Protein AF-A0A5C6DQD8-F1 (afdb_monomer_lite)

Radius of gyration: 20.0 Å; chains: 1; bounding box: 42×32×56 Å

Foldseek 3Di:
DCPPAFQLDDADCVLDPPLCPVCVVLLSRQLHPDPVVLLLVLLLCLQPPVVVLVVLLVVLVVLVVVLVVVVCVCQVNDVVCVVVVVVVPNHNSSSSVRSNVSNVSNVCSVVDDPVRSVVSNVVSLVVLCVVLVVVLVVCLVVLVLVVSLVSCVVNCVVDDPVVVVSVVVSVVSD

Structure (mmCIF, N/CA/C/O backbone):
data_AF-A0A5C6DQD8-F1
#
_entry.id   AF-A0A5C6DQD8-F1
#
loop_
_atom_site.group_PDB
_atom_site.id
_atom_site.type_symbol
_atom_site.label_atom_id
_atom_site.label_alt_id
_atom_site.label_comp_id
_atom_site.label_asym_id
_atom_site.label_entity_id
_atom_site.label_seq_id
_atom_site.pdbx_PDB_ins_code
_atom_site.Cartn_x
_atom_site.Cartn_y
_atom_site.Cartn_z
_atom_site.occupancy
_atom_site.B_iso_or_equiv
_atom_site.auth_seq_id
_atom_site.auth_comp_id
_atom_site.auth_asym_id
_atom_site.auth_atom_id
_atom_site.pdbx_PDB_model_num
ATOM 1 N N . MET A 1 1 ? 4.488 -12.865 9.550 1.00 32.72 1 MET A N 1
ATOM 2 C CA . MET A 1 1 ? 4.314 -11.400 9.481 1.00 32.72 1 MET A CA 1
ATOM 3 C C . MET A 1 1 ? 3.318 -11.116 8.371 1.00 32.72 1 MET A C 1
ATOM 5 O O . MET A 1 1 ? 3.643 -11.391 7.222 1.00 32.72 1 MET A O 1
ATOM 9 N N . SER A 1 2 ? 2.089 -10.697 8.694 1.00 34.47 2 SER A N 1
ATOM 10 C CA . SER A 1 2 ? 1.047 -10.484 7.673 1.00 34.47 2 SER A CA 1
ATOM 11 C C . SER A 1 2 ? 1.267 -9.162 6.951 1.00 34.47 2 SER A C 1
ATOM 13 O O . SER A 1 2 ? 0.799 -8.110 7.377 1.00 34.47 2 SER A O 1
ATOM 15 N N . LEU A 1 3 ? 1.964 -9.225 5.822 1.00 48.50 3 LEU A N 1
ATOM 16 C CA . LEU A 1 3 ? 2.028 -8.169 4.812 1.00 48.50 3 LEU A CA 1
ATOM 17 C C . LEU A 1 3 ? 0.775 -8.219 3.901 1.00 48.50 3 LEU A C 1
ATOM 19 O O . LEU A 1 3 ? 0.891 -8.165 2.681 1.00 48.50 3 LEU A O 1
ATOM 23 N N . GLU A 1 4 ? -0.415 -8.416 4.481 1.00 51.75 4 GLU A N 1
ATOM 24 C CA . GLU A 1 4 ? -1.650 -8.779 3.753 1.00 51.75 4 GLU A CA 1
ATOM 25 C C . GLU A 1 4 ? -2.431 -7.590 3.172 1.00 51.75 4 GLU A C 1
ATOM 27 O O . GLU A 1 4 ? -3.459 -7.787 2.534 1.00 51.75 4 GLU A O 1
ATOM 32 N N . ILE A 1 5 ? -1.958 -6.357 3.368 1.00 55.16 5 ILE A N 1
ATOM 33 C CA . ILE A 1 5 ? -2.586 -5.153 2.810 1.00 55.16 5 ILE A CA 1
ATOM 34 C C . ILE A 1 5 ? -1.686 -4.646 1.683 1.00 55.16 5 ILE A C 1
ATOM 36 O O . ILE A 1 5 ? -0.520 -4.326 1.915 1.00 55.16 5 ILE A O 1
ATOM 40 N N . GLY A 1 6 ? -2.211 -4.633 0.461 1.00 63.38 6 GLY A N 1
ATOM 41 C CA . GLY A 1 6 ? -1.495 -4.272 -0.758 1.00 63.38 6 GLY A CA 1
ATOM 42 C C . GLY A 1 6 ? -2.437 -4.168 -1.953 1.00 63.38 6 GLY A C 1
ATOM 43 O O . GLY A 1 6 ? -3.590 -4.580 -1.862 1.00 63.38 6 GLY A O 1
ATOM 44 N N . ALA A 1 7 ? -1.930 -3.673 -3.080 1.00 73.56 7 ALA A N 1
ATOM 45 C CA . ALA A 1 7 ? -2.681 -3.550 -4.331 1.00 73.56 7 ALA A CA 1
ATOM 46 C C . ALA A 1 7 ? -3.106 -4.906 -4.934 1.00 73.56 7 ALA A C 1
ATOM 48 O O . ALA A 1 7 ? -4.041 -4.957 -5.724 1.00 73.56 7 ALA A O 1
ATOM 49 N N . ASP A 1 8 ? -2.385 -5.985 -4.596 1.00 77.06 8 ASP A N 1
ATOM 50 C CA . ASP A 1 8 ? -2.451 -7.314 -5.233 1.00 77.06 8 ASP A CA 1
ATOM 51 C C . ASP A 1 8 ? -2.539 -7.253 -6.768 1.00 77.06 8 ASP A C 1
ATOM 53 O O . ASP A 1 8 ? -3.266 -8.006 -7.421 1.00 77.06 8 ASP A O 1
ATOM 57 N N . ARG A 1 9 ? -1.777 -6.329 -7.363 1.00 80.94 9 ARG A N 1
ATOM 58 C CA . ARG A 1 9 ? -1.790 -6.101 -8.805 1.00 80.94 9 ARG A CA 1
ATOM 59 C C . ARG A 1 9 ? -1.347 -7.361 -9.534 1.00 80.94 9 ARG A C 1
ATOM 61 O O . ARG A 1 9 ? -0.380 -8.022 -9.145 1.00 80.94 9 ARG A O 1
ATOM 68 N N . GLN A 1 10 ? -2.042 -7.689 -10.618 1.00 83.06 10 GLN A N 1
ATOM 69 C CA . GLN A 1 10 ? -1.621 -8.767 -11.502 1.00 83.06 10 GLN A CA 1
ATOM 70 C C . GLN A 1 10 ? -0.415 -8.323 -12.329 1.00 83.06 10 GLN A C 1
ATOM 72 O O . GLN A 1 10 ? -0.403 -7.240 -12.903 1.00 83.06 10 GLN A O 1
ATOM 77 N N . ILE A 1 11 ? 0.609 -9.174 -12.380 1.00 84.25 11 ILE A N 1
ATOM 78 C CA . ILE A 1 11 ? 1.846 -8.923 -13.120 1.00 84.25 11 ILE A CA 1
ATOM 79 C C . ILE A 1 11 ? 2.083 -10.112 -14.041 1.00 84.25 11 ILE A C 1
ATOM 81 O O . ILE A 1 11 ? 2.169 -11.252 -13.573 1.00 84.25 11 ILE A O 1
ATOM 85 N N . ASP A 1 12 ? 2.223 -9.848 -15.339 1.00 87.00 12 ASP A N 1
ATOM 86 C CA . ASP A 1 12 ? 2.656 -10.860 -16.299 1.00 87.00 12 ASP A CA 1
ATOM 87 C C . ASP A 1 12 ? 4.138 -11.191 -16.080 1.00 87.00 12 ASP A C 1
ATOM 89 O O . ASP A 1 12 ? 5.045 -10.500 -16.549 1.00 87.00 12 ASP A O 1
ATOM 93 N N . ARG A 1 13 ? 4.379 -12.282 -15.350 1.00 85.88 13 ARG A N 1
ATOM 94 C CA . ARG A 1 13 ? 5.722 -12.757 -14.995 1.00 85.88 13 ARG A CA 1
ATOM 95 C C . ARG A 1 13 ? 6.549 -13.176 -16.205 1.00 85.88 13 ARG A C 1
ATOM 97 O O . ARG A 1 13 ? 7.767 -13.112 -16.129 1.00 85.88 13 ARG A O 1
ATOM 104 N N . SER A 1 14 ? 5.920 -13.561 -17.319 1.00 87.81 14 SER A N 1
ATOM 105 C CA . SER A 1 14 ? 6.650 -14.009 -18.513 1.00 87.81 14 SER A CA 1
ATOM 106 C C . SER A 1 14 ? 7.483 -12.896 -19.158 1.00 87.81 14 SER A C 1
ATOM 108 O O . SER A 1 14 ? 8.435 -13.166 -19.888 1.00 87.81 14 SER A O 1
ATOM 110 N N . ARG A 1 15 ? 7.139 -11.640 -18.853 1.00 87.12 15 ARG A N 1
ATOM 111 C CA . ARG A 1 15 ? 7.794 -10.429 -19.352 1.00 87.12 15 ARG A CA 1
ATOM 112 C C . ARG A 1 15 ? 8.722 -9.786 -18.316 1.00 87.12 15 ARG A C 1
ATOM 114 O O . ARG A 1 15 ? 9.329 -8.758 -18.609 1.00 87.12 15 ARG A O 1
ATOM 121 N N . VAL A 1 16 ? 8.832 -10.361 -17.116 1.00 89.69 16 VAL A N 1
ATOM 122 C CA . VAL A 1 16 ? 9.709 -9.872 -16.045 1.00 89.69 16 VAL A CA 1
ATOM 123 C C . VAL A 1 16 ? 11.099 -10.504 -16.201 1.00 89.69 16 VAL A C 1
ATOM 125 O O . VAL A 1 16 ? 11.207 -11.725 -16.302 1.00 89.69 16 VAL A O 1
ATOM 128 N N . PRO A 1 17 ? 12.187 -9.713 -16.212 1.00 90.69 17 PRO A N 1
ATOM 129 C CA . PRO A 1 17 ? 13.542 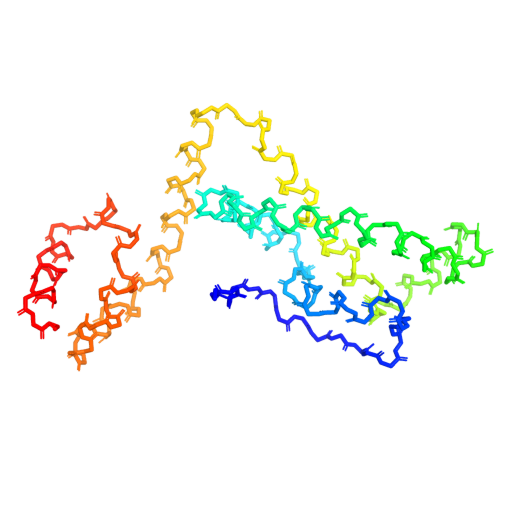-10.250 -16.207 1.00 90.69 17 PRO A CA 1
ATOM 130 C C . PRO A 1 17 ? 13.792 -11.148 -14.991 1.00 90.69 17 PRO A C 1
ATOM 132 O O . PRO A 1 17 ? 13.395 -10.808 -13.879 1.00 90.69 17 PRO A O 1
ATOM 135 N N . GLY A 1 18 ? 14.529 -12.249 -15.175 1.00 88.94 18 GLY A N 1
ATOM 136 C CA . GLY A 1 18 ? 14.806 -13.216 -14.100 1.00 88.94 18 GLY A CA 1
ATOM 137 C C . GLY A 1 18 ? 15.418 -12.592 -12.837 1.00 88.94 18 GLY A C 1
ATOM 138 O O . GLY A 1 18 ? 15.096 -12.980 -11.720 1.00 88.94 18 GLY A O 1
ATOM 139 N N . GLU A 1 19 ? 16.244 -11.557 -13.000 1.00 86.94 19 GLU A N 1
ATOM 140 C CA . GLU A 1 19 ? 16.860 -10.806 -11.898 1.00 86.94 19 GLU A CA 1
ATOM 141 C C . GLU A 1 19 ? 15.879 -9.965 -11.061 1.00 86.94 19 GLU A C 1
ATOM 143 O O . GLU A 1 19 ? 16.255 -9.492 -9.988 1.00 86.94 19 GLU A O 1
ATOM 148 N N . LEU A 1 20 ? 14.649 -9.772 -11.545 1.00 89.31 20 LEU A N 1
ATOM 149 C CA . LEU A 1 20 ? 13.565 -9.036 -10.894 1.00 89.31 20 LEU A CA 1
ATOM 150 C C . LEU A 1 20 ? 12.457 -9.956 -10.357 1.00 89.31 20 LEU A C 1
ATOM 152 O O . LEU A 1 20 ? 11.561 -9.485 -9.651 1.00 89.31 20 LEU A O 1
ATOM 156 N N . GLU A 1 21 ? 12.514 -11.265 -10.632 1.00 87.69 21 GLU A N 1
ATOM 157 C CA . GLU A 1 21 ? 11.489 -12.207 -10.169 1.00 87.69 21 GLU A CA 1
ATOM 158 C C . GLU A 1 21 ? 11.345 -12.217 -8.644 1.00 87.69 21 GLU A C 1
ATOM 160 O O . GLU A 1 21 ? 10.220 -12.245 -8.135 1.00 87.69 21 GLU A O 1
ATOM 165 N N . GLU A 1 22 ? 12.463 -12.107 -7.919 1.00 87.12 22 GLU A N 1
ATOM 166 C CA . GLU A 1 22 ? 12.490 -12.063 -6.451 1.00 87.12 22 GLU A CA 1
ATOM 167 C C . GLU A 1 22 ? 11.674 -10.888 -5.876 1.00 87.12 22 GLU A C 1
ATOM 169 O O . GLU A 1 22 ? 11.075 -11.006 -4.807 1.00 87.12 22 GLU A O 1
ATOM 174 N N . PHE A 1 23 ? 11.554 -9.788 -6.626 1.00 87.25 23 PHE A N 1
ATOM 175 C CA . PHE A 1 23 ? 10.800 -8.600 -6.226 1.00 87.25 23 PHE A CA 1
ATOM 176 C C . PHE A 1 23 ? 9.343 -8.626 -6.681 1.00 87.25 23 PHE A C 1
ATOM 178 O O . PHE A 1 23 ? 8.560 -7.782 -6.256 1.00 87.25 23 PHE A O 1
ATOM 185 N N . THR A 1 24 ? 8.932 -9.598 -7.499 1.00 87.06 24 THR A N 1
ATOM 186 C CA . THR A 1 24 ? 7.569 -9.622 -8.053 1.00 87.06 24 THR A CA 1
ATOM 187 C C . THR A 1 24 ? 6.513 -9.628 -6.949 1.00 87.06 24 THR A C 1
ATOM 189 O O . THR A 1 24 ? 5.515 -8.927 -7.052 1.00 87.06 24 THR A O 1
ATOM 192 N N . SER A 1 25 ? 6.732 -10.366 -5.857 1.00 85.50 25 SER A N 1
ATOM 193 C CA . SER A 1 25 ? 5.799 -10.384 -4.722 1.00 85.50 25 SER A CA 1
ATOM 194 C C . SER A 1 25 ? 5.682 -9.020 -4.031 1.00 85.50 25 SER A C 1
ATOM 196 O O . SER A 1 25 ? 4.589 -8.630 -3.630 1.00 85.50 25 SER A O 1
ATOM 198 N N . LEU A 1 26 ? 6.791 -8.280 -3.921 1.00 85.12 26 LEU A N 1
ATOM 199 C CA . LEU A 1 26 ? 6.806 -6.918 -3.384 1.00 85.12 26 LEU A CA 1
ATOM 200 C C . LEU A 1 26 ? 6.051 -5.964 -4.319 1.00 85.12 26 LEU A C 1
ATOM 202 O O . LEU A 1 26 ? 5.197 -5.207 -3.870 1.00 85.12 26 LEU A O 1
ATOM 206 N N . VAL A 1 27 ? 6.310 -6.052 -5.622 1.00 86.62 27 VAL A N 1
ATOM 207 C CA . VAL A 1 27 ? 5.695 -5.182 -6.631 1.00 86.62 27 VAL A CA 1
ATOM 208 C C . VAL A 1 27 ? 4.199 -5.437 -6.769 1.00 86.62 27 VAL A C 1
ATOM 210 O O . VAL A 1 27 ? 3.434 -4.484 -6.822 1.00 86.62 27 VAL A O 1
ATOM 213 N N . ARG A 1 28 ? 3.740 -6.695 -6.722 1.00 86.75 28 ARG A N 1
ATOM 214 C CA . ARG A 1 28 ? 2.298 -7.005 -6.673 1.00 86.75 28 ARG A CA 1
ATOM 215 C C . ARG A 1 28 ? 1.610 -6.303 -5.506 1.00 86.75 28 ARG A C 1
ATOM 217 O O . ARG A 1 28 ? 0.473 -5.861 -5.624 1.00 86.75 28 ARG A O 1
ATOM 224 N N . ARG A 1 29 ? 2.304 -6.189 -4.373 1.00 82.06 29 ARG A N 1
ATOM 225 C CA . ARG A 1 29 ? 1.772 -5.553 -3.168 1.00 82.06 29 ARG A CA 1
ATOM 226 C C . ARG A 1 29 ? 1.774 -4.024 -3.251 1.00 82.06 29 ARG A C 1
ATOM 228 O O . ARG A 1 29 ? 0.882 -3.408 -2.681 1.00 82.06 29 ARG A O 1
ATOM 235 N N . LEU A 1 30 ? 2.759 -3.425 -3.920 1.00 84.56 30 LEU A N 1
ATOM 236 C CA . LEU A 1 30 ? 2.995 -1.974 -3.909 1.00 84.56 30 LEU A CA 1
ATOM 237 C C . LEU A 1 30 ? 2.629 -1.253 -5.216 1.00 84.56 30 LEU A C 1
ATOM 239 O O . LEU A 1 30 ? 2.581 -0.030 -5.230 1.00 84.56 30 LEU A O 1
ATOM 243 N N . GLY A 1 31 ? 2.371 -1.973 -6.305 1.00 79.19 31 GLY A N 1
ATOM 244 C CA . GLY A 1 31 ? 2.103 -1.400 -7.624 1.00 79.19 31 GLY A CA 1
ATOM 245 C C . GLY A 1 31 ? 0.670 -0.895 -7.787 1.00 79.19 31 GLY A C 1
ATOM 246 O O . GLY A 1 31 ? -0.028 -1.369 -8.671 1.00 79.19 31 GLY A O 1
ATOM 247 N N . TYR A 1 32 ? 0.196 0.006 -6.927 1.00 78.94 32 TYR A N 1
ATOM 248 C CA . TYR A 1 32 ? -1.149 0.586 -7.051 1.00 78.94 32 TYR A CA 1
ATOM 249 C C . TYR A 1 32 ? -1.290 1.392 -8.348 1.00 78.94 32 TYR A C 1
ATOM 251 O O . TYR A 1 32 ? -0.415 2.195 -8.658 1.00 78.94 32 TYR A O 1
ATOM 259 N N . ASP A 1 33 ? -2.419 1.243 -9.046 1.00 70.19 33 ASP A N 1
ATOM 260 C CA . ASP A 1 33 ? -2.693 1.960 -10.303 1.00 70.19 33 ASP A CA 1
ATOM 261 C C . ASP A 1 33 ? -3.025 3.447 -10.086 1.00 70.19 33 ASP A C 1
ATOM 263 O O . ASP A 1 33 ? -2.811 4.283 -10.962 1.00 70.19 33 ASP A O 1
ATOM 267 N N . ALA A 1 34 ? -3.577 3.793 -8.918 1.00 73.19 34 ALA A N 1
ATOM 268 C CA . ALA A 1 34 ? -3.984 5.152 -8.591 1.00 73.19 34 ALA A CA 1
ATOM 269 C C . ALA A 1 34 ? -3.031 5.794 -7.579 1.00 73.19 34 ALA A C 1
ATOM 271 O O . ALA A 1 34 ? -2.831 5.287 -6.475 1.00 73.19 34 ALA A O 1
ATOM 272 N N . GLN A 1 35 ? -2.537 6.990 -7.908 1.00 69.12 35 GLN A N 1
ATOM 273 C CA . GLN A 1 35 ? -1.658 7.776 -7.034 1.00 69.12 35 GLN A CA 1
ATOM 274 C C . GLN A 1 35 ? -2.269 8.032 -5.644 1.00 69.12 35 GLN A C 1
ATOM 276 O O . GLN A 1 35 ? -1.578 7.984 -4.634 1.00 69.12 35 GLN A O 1
ATOM 281 N N . ARG A 1 36 ? -3.590 8.235 -5.562 1.00 68.81 36 ARG A N 1
ATOM 282 C CA . ARG A 1 36 ? -4.287 8.406 -4.277 1.00 68.81 36 ARG A CA 1
ATOM 283 C C . ARG A 1 36 ? -4.143 7.183 -3.363 1.00 68.81 36 ARG A C 1
ATOM 285 O O . ARG A 1 36 ? -4.059 7.346 -2.146 1.00 68.81 36 ARG A O 1
ATOM 292 N N . ASP A 1 37 ? -4.133 5.986 -3.937 1.00 70.38 37 ASP A N 1
ATOM 293 C CA . ASP A 1 37 ? -4.024 4.738 -3.182 1.00 70.38 37 ASP A CA 1
ATOM 294 C C . ASP A 1 37 ? -2.571 4.487 -2.759 1.00 70.38 37 ASP A C 1
ATOM 296 O O . ASP A 1 37 ? -2.335 4.042 -1.635 1.00 70.38 37 ASP A O 1
ATOM 300 N N . GLN A 1 38 ? -1.606 4.884 -3.601 1.00 71.56 38 GLN A N 1
ATOM 301 C CA . GLN A 1 38 ? -0.180 4.939 -3.256 1.00 71.56 38 GLN A CA 1
ATOM 302 C C . GLN A 1 38 ? 0.058 5.850 -2.039 1.00 71.56 38 GLN A C 1
ATOM 304 O O . GLN A 1 38 ? 0.630 5.408 -1.042 1.00 71.56 38 GLN A O 1
ATOM 309 N N . ASP A 1 39 ? -0.454 7.086 -2.077 1.00 68.00 39 ASP A N 1
ATOM 310 C CA . ASP A 1 39 ? -0.336 8.063 -0.986 1.00 68.00 39 ASP A CA 1
ATOM 311 C C . ASP A 1 39 ? -0.987 7.559 0.310 1.00 68.00 39 ASP A C 1
ATOM 313 O O . ASP A 1 39 ? -0.452 7.726 1.410 1.00 68.00 39 ASP A O 1
ATOM 317 N N . HIS A 1 40 ? -2.166 6.942 0.194 1.00 69.12 40 HIS A N 1
ATOM 318 C CA . HIS A 1 40 ? -2.886 6.392 1.336 1.00 69.12 40 HIS A CA 1
ATOM 319 C C . HIS A 1 40 ? -2.123 5.227 1.974 1.00 69.12 40 HIS A C 1
ATOM 321 O O . HIS A 1 40 ? -1.974 5.187 3.196 1.00 69.12 40 HIS A O 1
ATOM 327 N N . PHE A 1 41 ? -1.595 4.311 1.162 1.00 76.06 41 PHE A N 1
ATOM 328 C CA . PHE A 1 41 ? -0.797 3.189 1.642 1.00 76.06 41 PHE A CA 1
ATOM 329 C C . PHE A 1 41 ? 0.510 3.646 2.300 1.00 76.06 41 PHE A C 1
ATOM 331 O O . PHE A 1 41 ? 0.836 3.174 3.391 1.00 76.06 41 PHE A O 1
ATOM 338 N N . ALA A 1 42 ? 1.234 4.581 1.678 1.00 72.00 42 ALA A N 1
ATOM 339 C CA . ALA A 1 42 ? 2.489 5.094 2.218 1.00 72.00 42 ALA A CA 1
ATOM 340 C C . ALA A 1 42 ? 2.292 5.710 3.614 1.00 72.00 42 ALA A C 1
ATOM 342 O O . ALA A 1 42 ? 3.018 5.374 4.552 1.00 72.00 42 ALA A O 1
ATOM 343 N N . ARG A 1 43 ? 1.229 6.511 3.789 1.00 69.12 43 ARG A N 1
ATOM 344 C CA . ARG A 1 43 ? 0.839 7.059 5.100 1.00 69.12 43 ARG A CA 1
ATOM 345 C C . ARG A 1 43 ? 0.528 5.961 6.118 1.00 69.12 43 ARG A C 1
ATOM 347 O O . ARG A 1 43 ? 1.025 6.004 7.236 1.00 69.12 43 ARG A O 1
ATOM 354 N N . GLN A 1 44 ? -0.242 4.939 5.735 1.00 68.56 44 GLN A N 1
ATOM 355 C CA . GLN A 1 44 ? -0.565 3.833 6.646 1.00 68.56 44 GLN A CA 1
ATOM 356 C C . GLN A 1 44 ? 0.670 3.044 7.110 1.00 68.56 44 GLN A C 1
ATOM 358 O O . GLN A 1 44 ? 0.721 2.613 8.263 1.00 68.56 44 GLN A O 1
ATOM 363 N N . MET A 1 45 ? 1.643 2.825 6.226 1.00 71.62 45 MET A N 1
ATOM 364 C CA . MET A 1 45 ? 2.846 2.039 6.519 1.00 71.62 45 MET A CA 1
ATOM 365 C C . MET A 1 45 ? 3.850 2.795 7.388 1.00 71.62 45 MET A C 1
ATOM 367 O O . MET A 1 45 ? 4.329 2.228 8.372 1.00 71.62 45 MET A O 1
ATOM 371 N N . SER A 1 46 ? 4.119 4.063 7.064 1.00 65.62 46 SER A N 1
ATOM 372 C CA . SER A 1 46 ? 5.005 4.924 7.858 1.00 65.62 46 SER A CA 1
ATOM 373 C C . SER A 1 46 ? 4.524 5.049 9.309 1.00 65.62 46 SER A C 1
ATOM 375 O O . SER A 1 46 ? 5.315 4.977 10.248 1.00 65.62 46 SER A O 1
ATOM 377 N N . ASP A 1 47 ? 3.209 5.160 9.505 1.00 60.84 47 ASP A N 1
ATOM 378 C CA . ASP A 1 47 ? 2.644 5.515 10.806 1.00 60.84 47 ASP A CA 1
ATOM 379 C C . ASP A 1 47 ? 2.387 4.314 11.732 1.00 60.84 47 ASP A C 1
ATOM 381 O O . ASP A 1 47 ? 2.306 4.491 12.947 1.00 60.84 47 ASP A O 1
ATOM 385 N N . LEU A 1 48 ? 2.218 3.097 11.202 1.00 55.62 48 LEU A N 1
ATOM 386 C CA . LEU A 1 48 ? 1.806 1.921 11.992 1.00 55.62 48 LEU A CA 1
ATOM 387 C C . LEU A 1 48 ? 2.818 0.773 11.982 1.00 55.62 48 LEU A C 1
ATOM 389 O O . LEU A 1 48 ? 2.674 -0.166 12.767 1.00 55.62 48 LEU A O 1
ATOM 393 N N . ARG A 1 49 ? 3.797 0.798 11.069 1.00 62.56 49 ARG A N 1
ATOM 394 C CA . ARG A 1 49 ? 4.688 -0.340 10.796 1.00 62.56 49 ARG A CA 1
ATOM 395 C C . ARG A 1 49 ? 6.091 0.140 10.420 1.00 62.56 49 ARG A C 1
ATOM 397 O O . ARG A 1 49 ? 6.630 -0.284 9.407 1.00 62.56 49 ARG A O 1
ATOM 404 N N . ASN A 1 50 ? 6.674 1.016 11.236 1.00 66.12 50 ASN A N 1
ATOM 405 C CA . ASN A 1 50 ? 7.956 1.678 10.953 1.00 66.12 50 ASN A CA 1
ATOM 406 C C . ASN A 1 50 ? 9.105 0.680 10.650 1.00 66.12 50 ASN A C 1
ATOM 408 O O . ASN A 1 50 ? 9.840 0.857 9.680 1.00 66.12 50 ASN A O 1
ATOM 412 N N . GLU A 1 51 ? 9.186 -0.441 11.380 1.00 64.44 51 GLU A N 1
ATOM 413 C CA . GLU A 1 51 ? 10.158 -1.513 11.087 1.00 64.44 51 GLU A CA 1
ATOM 414 C C . GLU A 1 51 ? 9.933 -2.145 9.700 1.00 64.44 51 GLU A C 1
ATOM 416 O O . GLU A 1 51 ? 10.871 -2.352 8.938 1.00 64.44 51 GLU A O 1
ATOM 421 N N . GLU A 1 52 ? 8.680 -2.382 9.320 1.00 69.19 52 GLU A N 1
ATOM 422 C CA . GLU A 1 52 ? 8.329 -2.976 8.027 1.00 69.19 52 GLU A CA 1
ATOM 423 C C . GLU A 1 52 ? 8.462 -1.986 6.865 1.00 69.19 52 GLU A C 1
ATOM 425 O O . GLU A 1 52 ? 8.826 -2.370 5.755 1.00 69.19 52 GLU A O 1
ATOM 430 N N . ALA A 1 53 ? 8.192 -0.704 7.114 1.00 73.25 53 ALA A N 1
ATOM 431 C CA . ALA A 1 53 ? 8.475 0.374 6.178 1.00 73.25 53 ALA A CA 1
ATOM 432 C C . ALA A 1 53 ? 9.987 0.458 5.913 1.00 73.25 53 ALA A C 1
ATOM 434 O O . ALA A 1 53 ? 10.391 0.504 4.754 1.00 73.25 53 ALA A O 1
ATOM 435 N N . SER A 1 54 ? 10.816 0.349 6.956 1.00 69.12 54 SER A N 1
ATOM 436 C CA . SER A 1 54 ? 12.281 0.316 6.836 1.00 69.12 54 SER A CA 1
ATOM 437 C C . SER A 1 54 ? 12.780 -0.888 6.027 1.00 69.12 54 SER A C 1
ATOM 439 O O . SER A 1 54 ? 13.649 -0.742 5.167 1.00 69.12 54 SER A O 1
ATOM 441 N N . GLU A 1 55 ? 12.207 -2.078 6.237 1.00 73.38 55 GLU A N 1
ATOM 442 C CA . GLU A 1 55 ? 12.519 -3.272 5.434 1.00 73.38 55 GLU A CA 1
ATOM 443 C C . GLU A 1 55 ? 12.131 -3.101 3.954 1.00 73.38 55 GLU A C 1
ATOM 445 O O . GLU A 1 55 ? 12.880 -3.504 3.059 1.00 73.38 55 GLU A O 1
ATOM 450 N N . ILE A 1 56 ? 10.981 -2.475 3.678 1.00 81.19 56 ILE A N 1
ATOM 451 C CA . ILE A 1 56 ? 10.526 -2.170 2.314 1.00 81.19 56 ILE A CA 1
ATOM 452 C C . ILE A 1 56 ? 11.448 -1.150 1.641 1.00 81.19 56 ILE A C 1
ATOM 454 O O . ILE A 1 56 ? 11.831 -1.354 0.488 1.00 81.19 56 ILE A O 1
ATOM 458 N N . VAL A 1 57 ? 11.840 -0.090 2.351 1.00 79.06 57 VAL A N 1
ATOM 459 C CA . VAL A 1 57 ? 12.783 0.919 1.849 1.00 79.06 57 VAL A CA 1
ATOM 460 C C . VAL A 1 57 ? 14.136 0.276 1.531 1.00 79.06 57 VAL A C 1
ATOM 462 O O . VAL A 1 57 ? 14.665 0.462 0.433 1.00 79.06 57 VAL A O 1
ATOM 465 N N . ALA A 1 58 ? 14.650 -0.585 2.416 1.00 73.44 58 ALA A N 1
ATOM 466 C CA . ALA A 1 58 ? 15.893 -1.321 2.186 1.00 73.44 58 ALA A CA 1
ATOM 467 C C . ALA A 1 58 ? 15.818 -2.241 0.951 1.00 73.44 58 ALA A C 1
ATOM 469 O O . ALA A 1 58 ? 16.740 -2.258 0.129 1.00 73.44 58 ALA A O 1
ATOM 470 N N . ALA A 1 59 ? 14.708 -2.967 0.770 1.00 75.12 59 ALA A N 1
ATOM 471 C CA . ALA A 1 59 ? 14.470 -3.774 -0.430 1.00 75.12 59 ALA A CA 1
ATOM 472 C C . ALA A 1 59 ? 14.365 -2.909 -1.703 1.00 75.12 59 ALA A C 1
ATOM 474 O O . ALA A 1 59 ? 14.814 -3.311 -2.782 1.00 75.12 59 ALA A O 1
ATOM 475 N N . GLY A 1 60 ? 13.824 -1.699 -1.569 1.00 77.75 60 GLY A N 1
ATOM 476 C CA . GLY A 1 60 ? 13.687 -0.716 -2.635 1.00 77.75 60 GLY A CA 1
ATOM 477 C C . GLY A 1 60 ? 15.004 -0.221 -3.224 1.00 77.75 60 GLY A C 1
ATOM 478 O O . GLY A 1 60 ? 15.082 0.008 -4.431 1.00 77.75 60 GLY A O 1
ATOM 479 N N . IL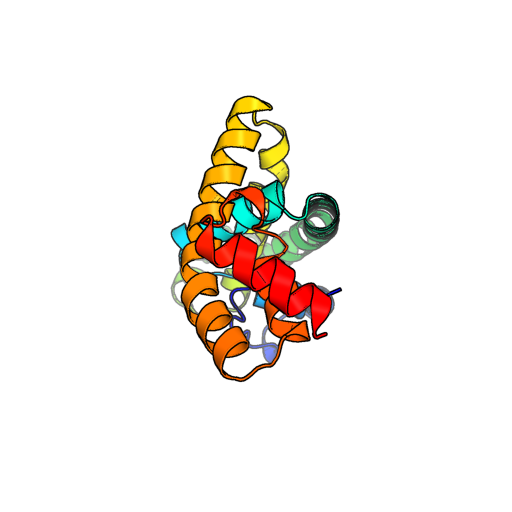E A 1 61 ? 16.069 -0.143 -2.423 1.00 73.25 61 ILE A N 1
ATOM 480 C CA . ILE A 1 61 ? 17.410 0.232 -2.901 1.00 73.25 61 ILE A CA 1
ATOM 481 C C . ILE A 1 61 ? 17.910 -0.773 -3.951 1.00 73.25 61 ILE A C 1
ATOM 483 O O . ILE A 1 61 ? 18.359 -0.383 -5.033 1.00 73.25 61 ILE A O 1
ATOM 487 N N . ALA A 1 62 ? 17.794 -2.072 -3.659 1.00 75.25 62 ALA A N 1
ATOM 488 C CA . ALA A 1 62 ? 18.202 -3.134 -4.577 1.00 75.25 62 ALA A CA 1
ATOM 489 C C . ALA A 1 62 ? 17.296 -3.198 -5.819 1.00 75.25 62 ALA A C 1
ATOM 491 O O . ALA A 1 62 ? 17.782 -3.385 -6.938 1.00 75.25 62 ALA A O 1
ATOM 492 N N . LEU A 1 63 ? 15.990 -2.981 -5.632 1.00 84.12 63 LEU A N 1
ATOM 493 C CA . LEU A 1 63 ? 15.013 -2.927 -6.716 1.00 84.12 63 LEU A CA 1
ATOM 494 C C . LEU A 1 63 ? 15.304 -1.782 -7.698 1.00 84.12 63 LEU A C 1
ATOM 496 O O . LEU A 1 63 ? 15.297 -1.998 -8.910 1.00 84.12 63 LEU A O 1
ATOM 500 N N . ARG A 1 64 ? 15.616 -0.578 -7.196 1.00 81.81 64 ARG A N 1
ATOM 501 C CA . ARG A 1 64 ? 15.805 0.629 -8.020 1.00 81.81 64 ARG A CA 1
ATOM 502 C C . ARG A 1 64 ? 16.933 0.464 -9.036 1.00 81.81 64 ARG A C 1
ATOM 504 O O . ARG A 1 64 ? 16.775 0.828 -10.202 1.00 81.81 64 ARG A O 1
ATOM 511 N N . ALA A 1 65 ? 18.058 -0.118 -8.617 1.00 80.19 65 ALA A N 1
ATOM 512 C CA . ALA A 1 65 ? 19.191 -0.364 -9.506 1.00 80.19 65 ALA A CA 1
ATOM 513 C C . ALA A 1 65 ? 18.807 -1.300 -10.665 1.00 80.19 65 ALA A C 1
ATOM 515 O O . ALA A 1 65 ? 19.096 -1.004 -11.826 1.00 80.19 65 ALA A O 1
ATOM 516 N N . LYS A 1 66 ? 18.095 -2.391 -10.362 1.00 86.50 66 LYS A N 1
ATOM 517 C CA . LYS A 1 66 ? 17.675 -3.396 -11.347 1.00 86.50 66 LYS A CA 1
ATOM 518 C C . LYS A 1 66 ? 16.594 -2.871 -12.297 1.00 86.50 66 LYS A C 1
ATOM 520 O O . LYS A 1 66 ? 16.702 -3.048 -13.506 1.00 86.50 66 LYS A O 1
ATOM 525 N N . VAL A 1 67 ? 15.600 -2.143 -11.784 1.00 85.50 67 VAL A N 1
ATOM 526 C CA . VAL A 1 67 ? 14.554 -1.512 -12.613 1.00 85.50 67 VAL A CA 1
ATOM 527 C C . VAL A 1 67 ? 15.144 -0.449 -13.539 1.00 85.50 67 VAL A C 1
ATOM 529 O O . VAL A 1 67 ? 14.725 -0.344 -14.689 1.00 85.50 67 VAL A O 1
ATOM 532 N N . SER A 1 68 ? 16.157 0.302 -13.092 1.00 81.19 68 SER A N 1
ATOM 533 C CA . SER A 1 68 ? 16.859 1.260 -13.956 1.00 81.19 68 SER A CA 1
ATOM 534 C C . SER A 1 68 ? 17.574 0.571 -15.124 1.00 81.19 68 SER A C 1
ATOM 536 O O . SER A 1 68 ? 17.513 1.051 -16.257 1.00 81.19 68 SER A O 1
ATOM 538 N N . VAL A 1 69 ? 18.224 -0.571 -14.874 1.00 85.25 69 VAL A N 1
ATOM 539 C CA . VAL A 1 69 ? 18.865 -1.382 -15.923 1.00 85.25 69 VAL A CA 1
ATOM 540 C C . VAL A 1 69 ? 17.824 -1.943 -16.893 1.00 85.25 69 VAL A C 1
ATOM 542 O O . VAL A 1 69 ? 18.006 -1.830 -18.106 1.00 85.25 69 VAL A O 1
ATOM 545 N N . TRP A 1 70 ? 16.707 -2.463 -16.383 1.00 88.00 70 TRP A N 1
ATOM 546 C CA . TRP A 1 70 ? 15.610 -2.957 -17.215 1.00 88.00 70 TRP A CA 1
ATOM 547 C C . TRP A 1 70 ? 14.974 -1.850 -18.067 1.00 88.00 70 TRP A C 1
ATOM 549 O O . TRP A 1 70 ? 14.789 -2.023 -19.266 1.00 88.00 70 TRP A O 1
ATOM 559 N N . GLY A 1 71 ? 14.729 -0.667 -17.500 1.00 82.88 71 GLY A N 1
ATOM 560 C CA . GLY A 1 71 ? 14.215 0.478 -18.259 1.00 82.88 71 GLY A CA 1
ATOM 561 C C . GLY A 1 71 ? 15.146 0.886 -19.406 1.00 82.88 71 GLY A C 1
ATOM 562 O O . GLY A 1 71 ? 14.689 1.181 -20.510 1.00 82.88 71 GLY A O 1
ATOM 563 N N . LYS A 1 72 ? 16.467 0.829 -19.191 1.00 81.56 72 LYS A N 1
ATOM 564 C CA . LYS A 1 72 ? 17.457 1.068 -20.253 1.00 81.56 72 LYS A CA 1
ATOM 565 C C . LYS A 1 72 ? 17.435 -0.020 -21.324 1.00 81.56 72 LYS A C 1
ATOM 567 O O . LYS A 1 72 ? 17.586 0.308 -22.495 1.00 81.56 72 LYS A O 1
ATOM 572 N N . SER A 1 73 ? 17.249 -1.290 -20.964 1.00 84.12 73 SER A N 1
ATOM 573 C CA . SER A 1 73 ? 17.187 -2.366 -21.961 1.00 84.12 73 SER A CA 1
ATOM 574 C C . SER A 1 73 ? 15.916 -2.296 -22.812 1.00 84.12 73 SER A C 1
ATOM 576 O O . SER A 1 73 ? 15.992 -2.525 -24.016 1.00 84.12 73 SER A O 1
ATOM 578 N N . LEU A 1 74 ? 14.786 -1.893 -22.223 1.00 82.31 74 LEU A N 1
ATOM 579 C CA . LEU A 1 74 ? 13.515 -1.691 -22.930 1.00 82.31 74 LEU A CA 1
ATOM 580 C C . LEU A 1 74 ? 13.557 -0.526 -23.927 1.00 82.31 74 LEU A C 1
ATOM 582 O O . LEU A 1 74 ? 12.913 -0.577 -24.967 1.00 82.31 74 LEU A O 1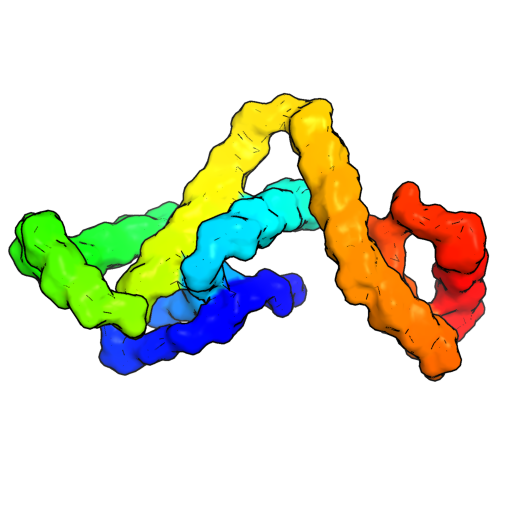
ATOM 586 N N . THR A 1 75 ? 14.330 0.510 -23.615 1.00 77.69 75 THR A N 1
ATOM 587 C CA . THR A 1 75 ? 14.448 1.734 -24.425 1.00 77.69 75 THR A CA 1
ATOM 588 C C . THR A 1 75 ? 15.671 1.738 -25.346 1.00 77.69 75 THR A C 1
ATOM 590 O O . THR A 1 75 ? 15.962 2.740 -25.996 1.00 77.69 75 THR A O 1
ATOM 593 N N . GLY A 1 76 ? 16.461 0.657 -25.354 1.00 74.62 76 GLY A N 1
ATOM 594 C CA . GLY A 1 76 ? 17.749 0.617 -26.055 1.00 74.62 76 GLY A CA 1
ATOM 595 C C . GLY A 1 76 ? 18.760 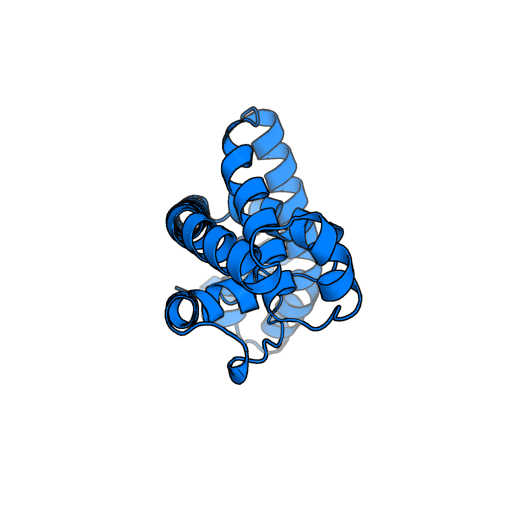1.661 -25.554 1.00 74.62 76 GLY A C 1
ATOM 596 O O . GLY A 1 76 ? 19.698 2.002 -26.270 1.00 74.62 76 GLY A O 1
ATOM 597 N N . GLY A 1 77 ? 18.569 2.186 -24.339 1.00 69.25 77 GLY A N 1
ATOM 598 C CA . GLY A 1 77 ? 19.358 3.272 -23.760 1.00 69.25 77 GLY A CA 1
ATOM 599 C C . GLY A 1 77 ? 18.944 4.675 -24.211 1.00 69.25 77 GLY A C 1
ATOM 600 O O . GLY A 1 77 ? 19.594 5.636 -23.800 1.00 69.25 77 GLY A O 1
ATOM 601 N N . ASP A 1 78 ? 17.883 4.807 -25.011 1.00 69.31 78 ASP A N 1
ATOM 602 C CA . ASP A 1 78 ? 17.355 6.080 -25.499 1.00 69.31 78 ASP A CA 1
ATOM 603 C C . ASP A 1 78 ? 16.026 6.426 -24.800 1.00 69.31 78 ASP A C 1
ATOM 605 O O . ASP A 1 78 ? 14.980 5.874 -25.146 1.00 69.31 78 ASP A O 1
ATOM 609 N N . PRO A 1 79 ? 16.016 7.378 -23.848 1.00 63.59 79 PRO A N 1
ATOM 610 C CA . PRO A 1 79 ? 14.810 7.771 -23.119 1.00 63.59 79 PRO A CA 1
ATOM 611 C C . PRO A 1 79 ? 13.651 8.243 -24.008 1.00 63.59 79 PRO A C 1
ATOM 613 O O . PRO A 1 79 ? 12.504 8.212 -23.567 1.00 63.59 79 PRO A O 1
ATOM 616 N N . SER A 1 80 ? 13.908 8.670 -25.251 1.00 62.03 80 SER A N 1
ATOM 617 C CA . SER A 1 80 ? 12.845 9.055 -26.189 1.00 62.03 80 SER A CA 1
ATOM 618 C C . SER A 1 80 ? 11.980 7.865 -26.632 1.00 62.03 80 SER A C 1
ATOM 620 O O . SER A 1 80 ? 10.821 8.048 -27.004 1.00 62.03 80 SER A O 1
ATOM 622 N N . GLN A 1 81 ? 12.491 6.636 -26.493 1.00 62.75 81 GLN A N 1
ATOM 623 C CA . GLN A 1 81 ? 11.752 5.399 -26.748 1.00 62.75 81 GLN A CA 1
ATOM 624 C C . GLN A 1 81 ? 10.832 4.993 -25.589 1.00 62.75 81 GLN A C 1
ATOM 626 O O . GLN A 1 81 ? 10.019 4.086 -25.759 1.00 62.75 81 GLN A O 1
ATOM 631 N N . CYS A 1 82 ? 10.864 5.694 -24.446 1.00 59.97 82 CYS A N 1
ATOM 632 C CA . CYS A 1 82 ? 9.853 5.517 -23.396 1.00 59.97 82 CYS A CA 1
ATOM 633 C C . CYS A 1 82 ? 8.429 5.745 -23.924 1.00 59.97 82 CYS A C 1
ATOM 635 O O . CYS A 1 82 ? 7.500 5.133 -23.413 1.00 59.97 82 CYS A O 1
ATOM 637 N N . ALA A 1 83 ? 8.252 6.573 -24.962 1.00 55.19 83 ALA A N 1
ATOM 638 C CA . ALA A 1 83 ? 6.953 6.778 -25.601 1.00 55.19 83 ALA A CA 1
ATOM 639 C C . ALA A 1 83 ? 6.391 5.484 -26.223 1.00 55.19 83 ALA A C 1
ATOM 641 O O . ALA A 1 83 ? 5.198 5.236 -26.117 1.00 55.19 83 ALA A O 1
ATOM 642 N N . ALA A 1 84 ? 7.244 4.621 -26.788 1.00 59.31 84 ALA A N 1
ATOM 643 C CA . ALA A 1 84 ? 6.818 3.323 -27.319 1.00 59.31 84 ALA A CA 1
ATOM 644 C C . ALA A 1 84 ? 6.434 2.335 -26.204 1.00 59.31 84 ALA A C 1
ATOM 646 O O . ALA A 1 84 ? 5.591 1.467 -26.405 1.00 59.31 84 ALA A O 1
ATOM 647 N N . LEU A 1 85 ? 7.031 2.482 -25.016 1.00 64.56 85 LEU A N 1
ATOM 648 C CA . LEU A 1 85 ? 6.627 1.743 -23.820 1.00 64.56 85 LEU A CA 1
ATOM 649 C C . LEU A 1 85 ? 5.315 2.282 -23.225 1.00 64.56 85 LEU A C 1
ATOM 651 O O . LEU A 1 85 ? 4.569 1.528 -22.611 1.00 64.56 85 LEU A O 1
ATOM 655 N N . ALA A 1 86 ? 5.038 3.578 -23.401 1.00 61.66 86 ALA A N 1
ATOM 656 C CA . ALA A 1 86 ? 3.810 4.229 -22.942 1.00 61.66 86 ALA A CA 1
ATOM 657 C C . ALA A 1 86 ? 2.571 3.798 -23.748 1.00 61.66 86 ALA A C 1
ATOM 659 O O . ALA A 1 86 ? 1.456 3.869 -23.240 1.00 61.66 86 ALA A O 1
ATOM 660 N N . ASP A 1 87 ? 2.759 3.300 -24.973 1.00 68.81 87 ASP A N 1
ATOM 661 C CA . ASP A 1 87 ? 1.684 2.675 -25.752 1.00 68.81 87 ASP A CA 1
ATOM 662 C C . ASP A 1 87 ? 1.314 1.268 -25.222 1.00 68.81 87 ASP A C 1
ATOM 664 O O . ASP A 1 87 ? 0.222 0.771 -25.500 1.00 68.81 87 ASP A O 1
ATOM 668 N N . ASP A 1 88 ? 2.180 0.641 -24.412 1.00 78.12 88 ASP A N 1
ATOM 669 C CA . ASP A 1 88 ? 1.932 -0.618 -23.695 1.00 78.12 88 ASP A CA 1
ATOM 670 C C . ASP A 1 88 ? 1.735 -0.348 -22.194 1.00 78.12 88 ASP A C 1
ATOM 672 O O . ASP A 1 88 ? 2.600 -0.615 -21.353 1.00 78.12 88 ASP A O 1
ATOM 676 N N . ASN A 1 89 ? 0.574 0.215 -21.855 1.00 72.44 89 ASN A N 1
ATOM 677 C CA . ASN A 1 89 ? 0.208 0.561 -20.474 1.00 72.44 89 ASN A CA 1
ATOM 678 C C . ASN A 1 89 ? 0.136 -0.657 -19.532 1.00 72.44 89 ASN A C 1
ATOM 680 O O . ASN A 1 89 ? 0.261 -0.498 -18.318 1.00 72.44 89 ASN A O 1
ATOM 684 N N . ASP A 1 90 ? -0.006 -1.867 -20.078 1.00 81.56 90 ASP A N 1
ATOM 685 C CA . ASP A 1 90 ? -0.073 -3.114 -19.310 1.00 81.56 90 ASP A CA 1
ATOM 686 C C . ASP A 1 90 ? 1.306 -3.776 -19.133 1.00 81.56 90 ASP A C 1
ATOM 688 O O . ASP A 1 90 ? 1.422 -4.860 -18.550 1.00 81.56 90 ASP A O 1
ATOM 692 N N . HIS A 1 91 ? 2.382 -3.138 -19.611 1.00 86.31 91 HIS A N 1
ATOM 693 C CA . HIS A 1 91 ? 3.732 -3.648 -19.415 1.00 86.31 91 HIS A CA 1
ATOM 694 C C . HIS A 1 91 ? 4.046 -3.749 -17.909 1.00 86.31 91 HIS A C 1
ATOM 696 O O . HIS A 1 91 ? 3.937 -2.751 -17.190 1.00 86.31 91 HIS A O 1
ATOM 702 N N . PRO A 1 92 ? 4.538 -4.898 -17.397 1.00 88.06 92 PRO A N 1
ATOM 703 C CA . PRO A 1 92 ? 4.804 -5.072 -15.963 1.00 88.06 92 PRO A CA 1
ATOM 704 C C . PRO A 1 92 ? 5.823 -4.071 -15.407 1.00 88.06 92 PRO A C 1
ATOM 706 O O . PRO A 1 92 ? 5.821 -3.794 -14.215 1.00 88.06 92 PRO A O 1
ATOM 709 N N . TYR A 1 93 ? 6.658 -3.496 -16.273 1.00 87.75 93 TYR A N 1
ATOM 710 C CA . TYR A 1 93 ? 7.572 -2.396 -15.946 1.00 87.75 93 TYR A CA 1
ATOM 711 C C . TYR A 1 93 ? 6.875 -1.256 -15.190 1.00 87.75 93 TYR A C 1
ATOM 713 O O . TYR A 1 93 ? 7.430 -0.766 -14.211 1.00 87.75 93 TYR A O 1
ATOM 721 N N . TRP A 1 94 ? 5.647 -0.890 -15.570 1.00 85.50 94 TRP A N 1
ATOM 722 C CA . TRP A 1 94 ? 4.907 0.188 -14.912 1.00 85.50 94 TRP A CA 1
ATOM 723 C C . TRP A 1 94 ? 4.558 -0.144 -13.464 1.00 85.50 94 TRP A C 1
ATOM 725 O O . TRP A 1 94 ? 4.795 0.678 -12.588 1.00 85.50 94 TRP A O 1
ATOM 735 N N . ALA A 1 95 ? 4.159 -1.385 -13.175 1.00 87.69 95 ALA A N 1
ATOM 736 C CA . ALA A 1 95 ? 3.932 -1.823 -11.798 1.00 87.69 95 ALA A CA 1
ATOM 737 C C . ALA A 1 95 ? 5.206 -1.718 -10.940 1.00 87.69 95 ALA A C 1
ATOM 739 O O . ALA A 1 95 ? 5.137 -1.354 -9.767 1.00 87.69 95 ALA A O 1
ATOM 740 N N . PHE A 1 96 ? 6.379 -2.009 -11.519 1.00 90.00 96 PHE A N 1
ATOM 741 C CA . PHE A 1 96 ? 7.669 -1.849 -10.837 1.00 90.00 96 PHE A CA 1
ATOM 742 C C . PHE A 1 96 ? 8.004 -0.373 -10.575 1.00 90.00 96 PHE A C 1
ATOM 744 O O . PHE A 1 96 ? 8.567 -0.067 -9.525 1.00 90.00 96 PHE A O 1
ATOM 751 N N . ILE A 1 97 ? 7.649 0.533 -11.491 1.00 86.75 97 ILE A N 1
ATOM 752 C CA . ILE A 1 97 ? 7.782 1.982 -11.287 1.00 86.75 97 ILE A CA 1
ATOM 753 C C . ILE A 1 97 ? 6.841 2.463 -10.179 1.00 86.75 97 ILE A C 1
ATOM 755 O O . ILE A 1 97 ? 7.308 3.118 -9.252 1.00 86.75 97 ILE A O 1
ATOM 759 N N . ASP A 1 98 ? 5.571 2.060 -10.203 1.00 83.94 98 ASP A N 1
ATOM 760 C CA . ASP A 1 98 ? 4.583 2.416 -9.176 1.00 83.94 98 ASP A CA 1
ATOM 761 C C . ASP A 1 98 ? 5.017 1.942 -7.779 1.00 83.94 98 ASP A C 1
ATOM 763 O O . ASP A 1 98 ? 4.934 2.678 -6.794 1.00 83.94 98 ASP A O 1
ATOM 767 N N . ALA A 1 99 ? 5.565 0.726 -7.689 1.00 86.56 99 ALA A N 1
ATOM 768 C CA . ALA A 1 99 ? 6.119 0.206 -6.445 1.00 86.56 99 ALA A CA 1
ATOM 769 C C . ALA A 1 99 ? 7.306 1.043 -5.935 1.00 86.56 99 ALA A C 1
ATOM 771 O O . ALA A 1 99 ? 7.406 1.277 -4.730 1.00 86.56 99 ALA A O 1
ATOM 772 N N . LEU A 1 100 ? 8.189 1.511 -6.827 1.00 83.94 100 LEU A N 1
ATOM 773 C CA . LEU A 1 100 ? 9.279 2.422 -6.461 1.00 83.94 100 LEU A CA 1
ATOM 774 C C . LEU A 1 100 ? 8.752 3.783 -5.994 1.00 83.94 100 LEU A C 1
ATOM 776 O O . LEU A 1 100 ? 9.281 4.321 -5.030 1.00 83.94 100 LEU A O 1
ATOM 780 N N . THR A 1 101 ? 7.685 4.310 -6.597 1.00 82.50 101 THR A N 1
ATOM 781 C CA . THR A 1 101 ? 7.040 5.546 -6.127 1.00 82.50 101 THR A CA 1
ATOM 782 C C . THR A 1 101 ? 6.519 5.403 -4.699 1.00 82.50 101 THR A C 1
ATOM 784 O O . THR A 1 101 ? 6.761 6.275 -3.870 1.00 82.50 101 THR A O 1
ATOM 787 N N . VAL A 1 102 ? 5.871 4.282 -4.370 1.00 81.62 102 VAL A N 1
ATOM 788 C CA . VAL A 1 102 ? 5.431 4.006 -2.993 1.00 81.62 102 VAL A CA 1
ATOM 789 C C . VAL A 1 102 ? 6.612 3.927 -2.028 1.00 81.62 102 VAL A C 1
ATOM 791 O O . VAL A 1 102 ? 6.536 4.454 -0.923 1.00 81.62 102 VAL A O 1
ATOM 794 N N . ILE A 1 103 ? 7.708 3.290 -2.434 1.00 81.31 103 ILE A N 1
ATOM 795 C CA . ILE A 1 103 ? 8.932 3.207 -1.630 1.00 81.31 103 ILE A CA 1
ATOM 796 C C . ILE A 1 103 ? 9.520 4.602 -1.371 1.00 81.31 103 ILE A C 1
ATOM 798 O O . ILE A 1 103 ? 9.908 4.889 -0.244 1.00 81.31 103 ILE A O 1
ATOM 802 N N . ASP A 1 104 ? 9.535 5.479 -2.373 1.00 78.75 104 ASP A N 1
ATOM 803 C CA . ASP A 1 104 ? 10.048 6.851 -2.249 1.00 78.75 104 ASP A CA 1
ATOM 804 C C . ASP A 1 104 ? 9.202 7.684 -1.275 1.00 78.75 104 ASP A C 1
ATOM 806 O O . ASP A 1 104 ? 9.726 8.475 -0.486 1.00 78.75 104 ASP A O 1
ATOM 810 N N . LEU A 1 105 ? 7.885 7.463 -1.274 1.00 76.25 105 LEU A N 1
ATOM 811 C CA . LEU A 1 105 ? 6.975 8.070 -0.303 1.00 76.25 105 LEU A CA 1
ATOM 812 C C . LEU A 1 105 ? 7.222 7.569 1.129 1.00 76.25 105 LEU A C 1
ATOM 814 O O . LEU A 1 105 ? 6.977 8.308 2.079 1.00 76.25 105 LEU A O 1
ATOM 818 N N . LEU A 1 106 ? 7.699 6.333 1.298 1.00 76.56 106 LEU A N 1
ATOM 819 C CA . LEU A 1 106 ? 8.065 5.787 2.609 1.00 76.56 106 LEU A CA 1
ATOM 820 C C . LEU A 1 106 ? 9.415 6.320 3.100 1.00 76.56 106 LEU A C 1
ATOM 822 O O . LEU A 1 106 ? 9.537 6.647 4.275 1.00 76.56 106 LEU A O 1
ATOM 826 N N . ASP A 1 107 ? 10.399 6.441 2.209 1.00 72.25 107 ASP A N 1
ATOM 827 C CA . ASP A 1 107 ? 11.750 6.936 2.519 1.00 72.25 107 ASP A CA 1
ATOM 828 C C . ASP A 1 107 ? 11.741 8.415 2.953 1.00 72.25 107 ASP A C 1
ATOM 830 O O . ASP A 1 107 ? 12.519 8.849 3.796 1.00 72.25 107 ASP A O 1
ATOM 834 N N . THR A 1 108 ? 10.795 9.199 2.430 1.00 64.75 108 THR A N 1
ATOM 835 C CA . THR A 1 108 ? 10.638 10.628 2.760 1.00 64.75 108 THR A CA 1
ATOM 836 C C . THR A 1 108 ? 9.770 10.900 3.994 1.00 64.75 108 THR A C 1
ATOM 838 O O . THR A 1 108 ? 9.685 12.041 4.452 1.00 64.75 108 THR A O 1
ATOM 841 N N . ALA A 1 109 ? 9.140 9.879 4.579 1.00 59.34 109 ALA A N 1
ATOM 842 C CA . ALA A 1 109 ? 8.245 10.056 5.722 1.00 59.34 109 ALA A CA 1
ATOM 843 C C . ALA A 1 109 ? 8.976 10.415 7.038 1.00 59.34 109 ALA A C 1
ATOM 845 O O . ALA A 1 109 ? 8.377 11.014 7.939 1.00 59.34 109 ALA A O 1
ATOM 846 N N . ASP A 1 110 ? 10.282 10.137 7.119 1.00 52.34 110 ASP A N 1
ATOM 847 C CA . ASP A 1 110 ? 11.155 10.520 8.239 1.00 52.34 110 ASP A CA 1
ATOM 848 C C . ASP A 1 110 ? 11.461 12.033 8.299 1.00 52.34 110 ASP A C 1
ATOM 850 O O . ASP A 1 110 ? 11.956 12.526 9.313 1.00 52.34 110 ASP A O 1
ATOM 854 N N . GLU A 1 111 ? 11.117 12.813 7.264 1.00 54.91 111 GLU A N 1
ATOM 855 C CA . GLU A 1 111 ? 11.267 14.279 7.274 1.00 54.91 111 GLU A CA 1
ATOM 856 C C . GLU A 1 111 ? 10.107 15.013 7.984 1.00 54.91 111 GLU A C 1
ATOM 858 O O . GLU A 1 111 ? 10.133 16.238 8.147 1.00 54.91 111 GLU A O 1
ATOM 863 N N . LEU A 1 112 ? 9.071 14.291 8.423 1.00 55.03 112 LEU A N 1
ATOM 864 C CA . LEU A 1 112 ? 7.905 14.874 9.086 1.00 55.03 112 LEU A CA 1
ATOM 865 C C . LEU A 1 112 ? 8.189 15.178 10.564 1.00 55.03 112 LEU A C 1
ATOM 867 O O . LEU A 1 112 ? 8.749 14.372 11.302 1.00 55.03 112 LEU A O 1
ATOM 871 N N . THR A 1 113 ? 7.743 16.345 11.040 1.00 61.16 113 THR A N 1
ATOM 872 C CA . THR A 1 113 ? 7.839 16.676 12.468 1.00 61.16 113 THR A CA 1
ATOM 873 C C . THR A 1 113 ? 7.003 15.699 13.312 1.00 61.16 113 THR A C 1
ATOM 875 O O . THR A 1 113 ? 5.967 15.222 12.840 1.00 61.16 113 THR A O 1
ATOM 878 N N . PRO A 1 114 ? 7.359 15.456 14.589 1.00 54.22 114 PRO A N 1
ATOM 879 C CA . PRO A 1 114 ? 6.605 14.549 15.463 1.00 54.22 114 PRO A CA 1
ATOM 880 C C . PRO A 1 114 ? 5.105 14.877 15.574 1.00 54.22 114 PRO A C 1
ATOM 882 O O . PRO A 1 114 ? 4.270 13.986 15.701 1.00 54.22 114 PRO A O 1
ATOM 885 N N . GLU A 1 115 ? 4.733 16.159 15.496 1.00 53.47 115 GLU A N 1
ATOM 886 C CA . GLU A 1 115 ? 3.330 16.600 15.507 1.00 53.47 115 GLU A CA 1
ATOM 887 C C . GLU A 1 115 ? 2.604 16.309 14.187 1.00 53.47 115 GLU A C 1
ATOM 889 O O . GLU A 1 115 ? 1.427 15.940 14.201 1.00 53.47 115 GLU A O 1
ATOM 894 N N . ALA A 1 116 ? 3.291 16.447 13.049 1.00 54.91 116 ALA A N 1
ATOM 895 C CA . ALA A 1 116 ? 2.745 16.080 11.746 1.00 54.91 116 ALA A CA 1
ATOM 896 C C . ALA A 1 116 ? 2.555 14.560 11.640 1.00 54.91 116 ALA A C 1
ATOM 898 O O . ALA A 1 116 ? 1.498 14.119 11.190 1.00 54.91 116 ALA A O 1
ATOM 899 N N . GLN A 1 117 ? 3.513 13.779 12.150 1.00 53.25 117 GLN A N 1
ATOM 900 C CA . GLN A 1 117 ? 3.418 12.321 12.261 1.00 53.25 117 GLN A CA 1
ATOM 901 C C . GLN A 1 117 ? 2.253 11.901 13.166 1.00 53.25 117 GLN A C 1
ATOM 903 O O . GLN A 1 117 ? 1.413 11.105 12.762 1.00 53.25 117 GLN A O 1
ATOM 908 N N . ALA A 1 118 ? 2.114 12.490 14.360 1.00 54.44 118 ALA A N 1
ATOM 909 C CA . ALA A 1 118 ? 1.010 12.165 15.268 1.00 54.44 118 ALA A CA 1
ATOM 910 C C . ALA A 1 118 ? -0.372 12.481 14.666 1.00 54.44 118 ALA A C 1
ATOM 912 O O . ALA A 1 118 ? -1.338 11.745 14.888 1.00 54.44 118 ALA A O 1
ATOM 913 N N . ARG A 1 119 ? -0.484 13.572 13.897 1.00 56.16 119 ARG A N 1
ATOM 914 C CA . ARG A 1 119 ? -1.737 13.955 13.237 1.00 56.16 119 ARG A CA 1
ATOM 915 C C . ARG A 1 119 ? -2.063 13.055 12.047 1.00 56.16 119 ARG A C 1
ATOM 917 O O . ARG A 1 119 ? -3.208 12.623 11.936 1.00 56.16 119 ARG A O 1
ATOM 924 N N . ALA A 1 120 ? -1.071 12.738 11.217 1.00 53.91 120 ALA A N 1
ATOM 925 C CA . ALA A 1 120 ? -1.212 11.786 10.119 1.00 53.91 120 ALA A CA 1
ATOM 926 C C . ALA A 1 120 ? -1.605 10.392 10.637 1.00 53.91 120 ALA A C 1
ATOM 928 O O . ALA A 1 120 ? -2.601 9.834 10.175 1.00 53.91 120 ALA A O 1
ATOM 929 N N . HIS A 1 121 ? -0.943 9.920 11.696 1.00 54.72 121 HIS A N 1
ATOM 930 C CA . HIS A 1 121 ? -1.239 8.653 12.358 1.00 54.72 121 HIS A CA 1
ATOM 931 C C . HIS A 1 121 ? -2.676 8.605 12.893 1.00 54.72 121 HIS A C 1
ATOM 933 O O . HIS A 1 121 ? -3.403 7.634 12.672 1.00 54.72 121 HIS A O 1
ATOM 939 N N . ALA A 1 122 ? -3.130 9.670 13.563 1.00 57.97 122 ALA A N 1
ATOM 940 C CA . ALA A 1 122 ? -4.503 9.757 14.055 1.00 57.97 122 ALA A CA 1
ATOM 941 C C . ALA A 1 122 ? -5.539 9.729 12.916 1.00 57.97 122 ALA A C 1
ATOM 943 O O . ALA A 1 122 ? -6.608 9.134 13.073 1.00 57.97 122 ALA A O 1
ATOM 944 N N . ASP A 1 123 ? -5.239 10.348 11.775 1.00 58.78 123 ASP A N 1
ATOM 945 C CA . ASP A 1 123 ? -6.129 10.362 10.614 1.00 58.78 123 ASP A CA 1
ATOM 946 C C . ASP A 1 123 ? -6.132 9.014 9.872 1.00 58.78 123 ASP A C 1
ATOM 948 O O . ASP A 1 123 ? -7.203 8.514 9.520 1.00 58.78 123 ASP A O 1
ATOM 952 N N . ALA A 1 124 ? -4.977 8.359 9.727 1.00 57.34 124 ALA A N 1
ATOM 953 C CA . ALA A 1 124 ? -4.864 7.017 9.155 1.00 57.34 124 ALA A CA 1
ATOM 954 C C . ALA A 1 124 ? -5.607 5.968 10.001 1.00 57.34 124 ALA A C 1
ATOM 956 O O . ALA A 1 124 ? -6.363 5.149 9.465 1.00 57.34 124 ALA A O 1
ATOM 957 N N . LEU A 1 125 ? -5.463 6.030 11.331 1.00 61.91 125 LEU A N 1
ATOM 958 C CA . LEU A 1 125 ? -6.213 5.174 12.250 1.00 61.91 125 LEU A CA 1
ATOM 959 C C . LEU A 1 125 ? -7.727 5.391 12.128 1.00 61.91 125 LEU A C 1
ATOM 961 O O . LEU A 1 125 ? -8.477 4.417 12.169 1.00 61.91 125 LEU A O 1
ATOM 965 N N . ARG A 1 126 ? -8.192 6.635 11.946 1.00 66.94 126 ARG A N 1
ATOM 966 C CA . ARG A 1 126 ? -9.624 6.935 11.760 1.00 66.94 126 ARG A CA 1
ATOM 967 C C . ARG A 1 126 ? -10.189 6.342 10.477 1.00 66.94 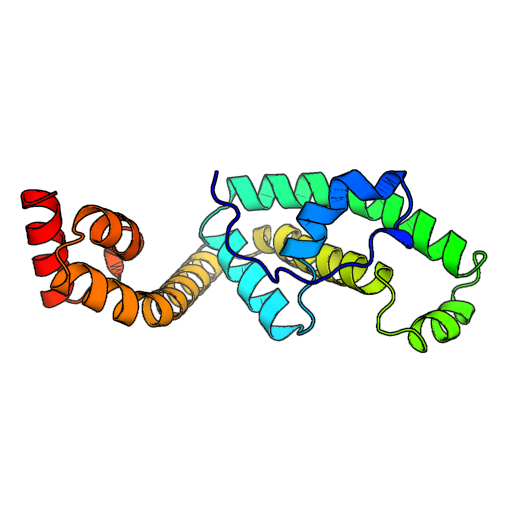126 ARG A C 1
ATOM 969 O O . ARG A 1 126 ? -11.289 5.798 10.518 1.00 66.94 126 ARG A O 1
ATOM 976 N N . ILE A 1 127 ? -9.458 6.439 9.367 1.00 64.81 127 ILE A N 1
ATOM 977 C CA . ILE A 1 127 ? -9.895 5.877 8.081 1.00 64.81 127 ILE A CA 1
ATOM 978 C C . ILE A 1 127 ? -10.030 4.358 8.204 1.00 64.81 127 ILE A C 1
ATOM 980 O O . ILE A 1 127 ? -11.102 3.808 7.967 1.00 64.81 127 ILE A O 1
ATOM 984 N N . ARG A 1 128 ? -8.978 3.689 8.690 1.00 64.25 128 ARG A N 1
ATOM 985 C CA . ARG A 1 128 ? -8.956 2.228 8.823 1.00 64.25 128 ARG A CA 1
ATOM 986 C C . ARG A 1 128 ? -9.963 1.712 9.850 1.00 64.25 128 ARG A C 1
ATOM 988 O O . ARG A 1 128 ? -10.541 0.644 9.665 1.00 64.25 128 ARG A O 1
ATOM 995 N N . PHE A 1 129 ? -10.206 2.469 10.918 1.00 72.69 129 PHE A N 1
ATOM 996 C CA . PHE A 1 129 ? -11.283 2.162 11.849 1.00 72.69 129 PHE A CA 1
ATOM 997 C C . PHE A 1 129 ? -12.654 2.225 11.170 1.00 72.69 129 PHE A C 1
ATOM 999 O O . PHE A 1 129 ? -13.491 1.378 11.460 1.00 72.69 129 PHE A O 1
ATOM 1006 N N . GLY A 1 130 ? -12.876 3.164 10.244 1.00 71.31 130 GLY A N 1
ATOM 1007 C CA . GLY A 1 130 ? -14.086 3.209 9.419 1.00 71.31 130 GLY A CA 1
ATOM 1008 C C . GLY A 1 130 ? -14.318 1.905 8.653 1.00 71.31 130 GLY A C 1
ATOM 1009 O O . GLY A 1 130 ? -15.400 1.330 8.751 1.00 71.31 130 GLY A O 1
ATOM 1010 N N . ASP A 1 131 ? -13.279 1.394 7.992 1.00 70.81 131 ASP A N 1
ATOM 1011 C CA . ASP A 1 131 ? -13.350 0.154 7.204 1.00 70.81 131 ASP A CA 1
ATOM 1012 C C . ASP A 1 131 ? -13.508 -1.104 8.080 1.00 70.81 131 ASP A C 1
ATOM 1014 O O . ASP A 1 131 ? -14.155 -2.080 7.697 1.00 70.81 131 ASP A O 1
ATOM 1018 N N . ILE A 1 132 ? -12.916 -1.100 9.280 1.00 76.88 132 ILE A N 1
ATOM 1019 C CA . ILE A 1 132 ? -12.917 -2.253 10.191 1.00 76.88 132 ILE A CA 1
ATOM 1020 C C . ILE A 1 132 ? -14.136 -2.266 11.121 1.00 76.88 132 ILE A C 1
ATOM 1022 O O . ILE A 1 132 ? -14.549 -3.344 11.551 1.00 76.88 132 ILE A O 1
ATOM 1026 N N . ALA A 1 133 ? -14.743 -1.119 11.433 1.00 80.62 133 ALA A N 1
ATOM 1027 C CA . ALA A 1 133 ? -15.799 -1.015 12.440 1.00 80.62 133 ALA A CA 1
ATOM 1028 C C . ALA A 1 133 ? -17.014 -1.898 12.124 1.00 80.62 133 ALA A C 1
ATOM 1030 O O . ALA A 1 133 ? -17.541 -2.555 13.023 1.00 80.62 133 ALA A O 1
ATOM 1031 N N . GLU A 1 134 ? -17.435 -1.952 10.859 1.00 80.88 134 GLU A N 1
ATOM 1032 C CA . GLU A 1 134 ? -18.572 -2.777 10.440 1.00 80.88 134 GLU A CA 1
ATOM 1033 C C . GLU A 1 134 ? -18.245 -4.276 10.529 1.00 80.88 134 GLU A C 1
ATOM 1035 O O . GLU A 1 134 ? -19.015 -5.054 11.101 1.00 80.88 134 GLU A O 1
ATOM 1040 N N . LYS A 1 135 ? -17.051 -4.677 10.073 1.00 83.69 135 LYS A N 1
ATOM 1041 C CA . LYS A 1 135 ? -16.567 -6.062 10.170 1.00 83.69 135 LYS A CA 1
ATOM 1042 C C . LYS A 1 135 ? -16.398 -6.507 11.625 1.00 83.69 135 LYS A C 1
ATOM 1044 O O . LYS A 1 135 ? -16.792 -7.615 11.980 1.00 83.69 135 LYS A O 1
ATOM 1049 N N . ALA A 1 136 ? -15.852 -5.649 12.482 1.00 85.88 136 ALA A N 1
ATOM 1050 C CA . ALA A 1 136 ? -15.697 -5.932 13.903 1.00 85.88 136 ALA A CA 1
ATOM 1051 C C . ALA A 1 136 ? -17.061 -6.069 14.599 1.00 85.88 136 ALA A C 1
ATOM 1053 O O . ALA A 1 136 ? -17.257 -6.963 15.418 1.00 85.88 136 ALA A O 1
ATOM 1054 N N . GLU A 1 137 ? -18.045 -5.243 14.246 1.00 87.75 137 GLU A N 1
ATOM 1055 C CA . GLU A 1 137 ? -19.396 -5.383 14.790 1.00 87.75 137 GLU A CA 1
ATOM 1056 C C . GLU A 1 137 ? -20.015 -6.743 14.435 1.00 87.75 137 GLU A C 1
ATOM 1058 O O . GLU A 1 137 ? -20.641 -7.375 15.291 1.00 87.75 137 GLU A O 1
ATOM 1063 N N . GLN A 1 138 ? -19.794 -7.219 13.209 1.00 86.62 138 GLN A N 1
ATOM 1064 C CA . GLN A 1 138 ? -20.236 -8.540 12.775 1.00 86.62 138 GLN A CA 1
ATOM 1065 C C . GLN A 1 138 ? -19.530 -9.663 13.556 1.00 86.62 138 GLN A C 1
ATOM 1067 O O . GLN A 1 138 ? -20.208 -10.497 14.153 1.00 86.62 138 GLN A O 1
ATOM 1072 N N . LEU A 1 139 ? -18.197 -9.615 13.685 1.00 89.38 139 LEU A N 1
ATOM 1073 C CA . LEU A 1 139 ? -17.418 -10.587 14.474 1.00 89.38 139 LEU A CA 1
ATOM 1074 C C . LEU A 1 139 ? -17.888 -10.671 15.936 1.00 89.38 139 LEU A C 1
ATOM 1076 O O . LEU A 1 139 ? -17.975 -11.753 16.518 1.00 89.38 139 LEU A O 1
ATOM 1080 N N . PHE A 1 140 ? -18.246 -9.534 16.543 1.00 89.25 140 PHE A N 1
ATOM 1081 C CA . PHE A 1 140 ? -18.779 -9.523 17.906 1.00 89.25 140 PHE A CA 1
ATOM 1082 C C . PHE A 1 140 ? -20.152 -10.202 18.009 1.00 89.25 140 PHE A C 1
ATOM 1084 O O . PHE A 1 140 ? -20.423 -10.893 18.999 1.00 89.25 140 PHE A O 1
ATOM 1091 N N . ARG A 1 141 ? -21.027 -10.006 17.011 1.00 90.06 141 ARG A N 1
ATOM 1092 C CA . ARG A 1 141 ? -22.353 -10.647 16.946 1.00 90.06 141 ARG A CA 1
ATOM 1093 C C . ARG A 1 141 ? -22.238 -12.154 16.756 1.00 90.06 141 ARG A C 1
ATOM 1095 O O . ARG A 1 141 ? -22.937 -12.894 17.451 1.00 90.06 141 ARG A O 1
ATOM 1102 N N . ASP A 1 142 ? -21.312 -12.580 15.905 1.00 93.25 142 ASP A N 1
ATOM 1103 C CA . ASP A 1 142 ? -21.048 -13.990 15.601 1.00 93.25 142 ASP A CA 1
ATOM 1104 C C . ASP A 1 142 ? -20.302 -14.711 16.738 1.00 93.25 142 ASP A C 1
ATOM 1106 O O . ASP A 1 142 ? -20.212 -15.935 16.758 1.00 93.25 142 ASP A O 1
ATOM 1110 N N . ARG A 1 143 ? -19.888 -13.959 17.772 1.00 91.56 143 ARG A N 1
ATOM 1111 C CA . ARG A 1 143 ? -19.153 -14.427 18.961 1.00 91.56 143 ARG A CA 1
ATOM 1112 C C . ARG A 1 143 ? -17.737 -14.914 18.658 1.00 91.56 143 ARG A C 1
ATOM 1114 O O . ARG A 1 143 ? -17.132 -15.569 19.508 1.00 91.56 143 ARG A O 1
ATOM 1121 N N . ASP A 1 144 ? -17.177 -14.501 17.528 1.00 92.00 144 ASP A N 1
ATOM 1122 C CA . ASP A 1 144 ? -15.775 -14.711 17.171 1.00 92.00 144 ASP A CA 1
ATOM 1123 C C . ASP A 1 144 ? -14.888 -13.713 17.924 1.00 92.00 144 ASP A C 1
ATOM 1125 O O . ASP A 1 144 ? -14.245 -12.825 17.364 1.00 92.00 144 ASP A O 1
ATOM 1129 N N . TYR A 1 145 ? -14.877 -13.834 19.254 1.00 89.12 145 TYR A N 1
ATOM 1130 C CA . TYR A 1 145 ? -14.260 -12.857 20.149 1.00 89.12 145 TYR A CA 1
ATOM 1131 C C . TYR A 1 145 ? -12.753 -12.711 19.939 1.00 89.12 145 TYR A C 1
ATOM 1133 O O . TYR A 1 145 ? -12.220 -11.631 20.168 1.00 89.12 145 TYR A O 1
ATOM 1141 N N . ARG A 1 146 ? -12.073 -13.766 19.484 1.00 86.69 146 ARG A N 1
ATOM 1142 C CA . ARG A 1 146 ? -10.632 -13.738 19.215 1.00 86.69 146 ARG A CA 1
ATOM 1143 C C . ARG A 1 146 ? -10.307 -12.849 18.014 1.00 86.69 146 ARG A C 1
ATOM 1145 O O . ARG A 1 146 ? -9.530 -11.912 18.153 1.00 86.69 146 ARG A O 1
ATOM 1152 N N . GLU A 1 147 ? -10.984 -13.084 16.893 1.00 82.19 147 GLU A N 1
ATOM 1153 C CA . GLU A 1 147 ? -10.872 -12.268 15.677 1.00 82.19 147 GLU A CA 1
ATOM 1154 C C . GLU A 1 147 ? -11.365 -10.837 15.916 1.00 82.19 147 GLU A C 1
ATOM 1156 O O . GLU A 1 147 ? -10.764 -9.877 15.441 1.00 82.19 147 GLU A O 1
ATOM 1161 N N . TYR A 1 148 ? -12.415 -10.666 16.725 1.00 88.50 148 TYR A N 1
ATOM 1162 C CA . TYR A 1 148 ? -12.886 -9.348 17.145 1.00 88.50 148 TYR A CA 1
ATOM 1163 C C . TYR A 1 148 ? -11.820 -8.554 17.912 1.00 88.50 148 TYR A C 1
ATOM 1165 O O . TYR A 1 148 ? -11.612 -7.376 17.620 1.00 88.50 148 TYR A O 1
ATOM 1173 N N . ILE A 1 149 ? -11.149 -9.173 18.894 1.00 86.00 149 ILE A N 1
ATOM 1174 C CA . ILE A 1 149 ? -10.074 -8.514 19.652 1.00 86.00 149 ILE A CA 1
ATOM 1175 C C . ILE A 1 149 ? -8.953 -8.125 18.692 1.00 86.00 149 ILE A C 1
ATOM 1177 O O . ILE A 1 149 ? -8.582 -6.957 18.663 1.00 86.00 149 ILE A O 1
ATOM 1181 N N . THR A 1 150 ? -8.485 -9.054 17.856 1.00 80.56 150 THR A N 1
ATOM 1182 C CA . THR A 1 150 ? -7.427 -8.785 16.872 1.00 80.56 150 THR A CA 1
ATOM 1183 C C . THR A 1 150 ? -7.793 -7.647 15.917 1.00 80.56 150 THR A C 1
ATOM 1185 O O . THR A 1 150 ? -6.946 -6.814 15.603 1.00 80.56 150 THR A O 1
ATOM 1188 N N . ALA A 1 151 ? -9.054 -7.570 15.488 1.00 76.69 151 ALA A N 1
ATOM 1189 C CA . ALA A 1 151 ? -9.519 -6.522 14.589 1.00 76.69 151 ALA A CA 1
ATOM 1190 C C . ALA A 1 151 ? -9.610 -5.142 15.263 1.00 76.69 151 ALA A C 1
ATOM 1192 O O . ALA A 1 151 ? -9.310 -4.140 14.619 1.00 76.69 151 ALA A O 1
ATOM 1193 N N . ILE A 1 152 ? -10.038 -5.064 16.529 1.00 84.31 152 ILE A N 1
ATOM 1194 C CA . ILE A 1 152 ? -10.410 -3.790 17.170 1.00 84.31 152 ILE A CA 1
ATOM 1195 C C . ILE A 1 152 ? -9.363 -3.245 18.155 1.00 84.31 152 ILE A C 1
ATOM 1197 O O . ILE A 1 152 ? -9.321 -2.037 18.382 1.00 84.31 152 ILE A O 1
ATOM 1201 N N . GLU A 1 153 ? -8.523 -4.103 18.739 1.00 81.94 153 GLU A N 1
ATOM 1202 C CA . GLU A 1 153 ? -7.501 -3.738 19.733 1.00 81.94 153 GLU A CA 1
ATOM 1203 C C . GLU A 1 153 ? -6.508 -2.666 19.247 1.00 81.94 153 GLU A C 1
ATOM 1205 O O . GLU A 1 153 ? -6.244 -1.738 20.015 1.00 81.94 153 GLU A O 1
ATOM 1210 N N . PRO A 1 154 ? -6.041 -2.667 17.979 1.00 77.25 154 PRO A N 1
ATOM 1211 C CA . PRO A 1 154 ? -5.174 -1.600 17.468 1.00 77.25 154 PRO A CA 1
ATOM 1212 C C . PRO A 1 154 ? -5.811 -0.200 17.487 1.00 77.25 154 PRO A C 1
ATOM 1214 O O . PRO A 1 154 ? -5.107 0.799 17.378 1.00 77.25 154 PRO A O 1
ATOM 1217 N N . PHE A 1 155 ? -7.137 -0.115 17.628 1.00 81.06 155 PHE A N 1
ATOM 1218 C CA . PHE A 1 155 ? -7.909 1.127 17.584 1.00 81.06 155 PHE A CA 1
ATOM 1219 C C . PHE A 1 155 ? -8.476 1.518 18.955 1.00 81.06 155 PHE A C 1
ATOM 1221 O O . PHE A 1 155 ? -9.394 2.334 19.012 1.00 81.06 155 PHE A O 1
ATOM 1228 N N . GLU A 1 156 ? -7.958 0.965 20.065 1.00 79.25 156 GLU A N 1
ATOM 1229 C CA . GLU A 1 156 ? -8.492 1.162 21.429 1.00 79.25 156 GLU A CA 1
ATOM 1230 C C . GLU A 1 156 ? -8.668 2.651 21.810 1.00 79.25 156 GLU A C 1
ATOM 1232 O O . GLU A 1 156 ? -9.637 3.010 22.486 1.00 79.25 156 GLU A O 1
ATOM 1237 N N . SER A 1 157 ? -7.797 3.527 21.295 1.00 76.50 157 SER A N 1
ATOM 1238 C CA . SER A 1 157 ? -7.838 4.988 21.476 1.00 76.50 157 SER A CA 1
ATOM 1239 C C . SER A 1 157 ? -8.983 5.698 20.738 1.00 76.50 157 SER A C 1
ATOM 1241 O O . SER A 1 157 ? -9.345 6.815 21.106 1.00 76.50 157 SER A O 1
ATOM 1243 N N . LEU A 1 158 ? -9.562 5.065 19.716 1.00 76.69 158 LEU A N 1
ATOM 1244 C CA . LEU A 1 158 ? -10.655 5.594 18.892 1.00 76.69 158 LEU A CA 1
ATOM 1245 C C . LEU A 1 158 ? -12.019 4.979 19.231 1.00 76.69 158 LEU A C 1
ATOM 1247 O O . LEU A 1 158 ? -13.044 5.424 18.712 1.00 76.69 158 LEU A O 1
ATOM 1251 N N . LEU A 1 159 ? -12.052 3.958 20.091 1.00 85.06 159 LEU A N 1
ATOM 1252 C CA . LEU A 1 159 ? -13.284 3.258 20.436 1.00 85.06 159 LEU A CA 1
ATOM 1253 C C . LEU A 1 159 ? -14.237 4.153 21.230 1.00 85.06 159 LEU A C 1
ATOM 1255 O O . LEU A 1 159 ? -13.870 4.776 22.225 1.00 85.06 159 LEU A O 1
ATOM 1259 N N . SER A 1 160 ? -15.515 4.114 20.859 1.00 84.69 160 SER A N 1
ATOM 1260 C CA . SER A 1 160 ? -16.578 4.644 21.711 1.00 84.69 160 SER A CA 1
ATOM 1261 C C . SER A 1 160 ? -16.681 3.858 23.025 1.00 84.69 160 SER A C 1
ATOM 1263 O O . SER A 1 160 ? -16.319 2.681 23.099 1.00 84.69 160 SER A O 1
ATOM 1265 N N . ASN A 1 161 ? -17.292 4.457 24.051 1.00 86.25 161 ASN A N 1
ATOM 1266 C CA . ASN A 1 161 ? -17.556 3.786 25.334 1.00 86.25 161 ASN A CA 1
ATOM 1267 C C . ASN A 1 161 ? -18.264 2.426 25.167 1.00 86.25 161 ASN A C 1
ATOM 1269 O O . ASN A 1 161 ? -17.983 1.471 25.895 1.00 86.25 161 ASN A O 1
ATOM 1273 N N . ALA A 1 162 ? -19.167 2.321 24.187 1.00 85.50 162 ALA A N 1
ATOM 1274 C CA . ALA A 1 162 ? -19.864 1.079 23.870 1.00 85.50 162 ALA A CA 1
ATOM 1275 C C . ALA A 1 162 ? -18.914 0.015 23.292 1.00 85.50 162 ALA A C 1
ATOM 1277 O O . ALA A 1 162 ? -18.965 -1.145 23.700 1.00 85.50 162 ALA A O 1
ATOM 1278 N N . GLN A 1 163 ? -18.016 0.398 22.384 1.00 85.81 163 GLN A N 1
ATOM 1279 C CA . GLN A 1 163 ? -17.035 -0.513 21.787 1.00 85.81 163 GLN A CA 1
ATOM 1280 C C . GLN A 1 163 ? -15.949 -0.930 22.783 1.00 85.81 163 GLN A C 1
ATOM 1282 O O . GLN A 1 163 ? -15.576 -2.100 22.812 1.00 85.81 163 GLN A O 1
ATOM 1287 N N . GLN A 1 164 ? -15.519 -0.036 23.678 1.00 88.12 164 GLN A N 1
ATOM 1288 C CA . GLN A 1 164 ? -14.625 -0.392 24.787 1.00 88.12 164 GLN A CA 1
ATOM 1289 C C . GLN A 1 164 ? -15.277 -1.399 25.745 1.00 88.12 164 GLN A C 1
ATOM 1291 O O . GLN A 1 164 ? -14.629 -2.330 26.229 1.00 88.12 164 GLN A O 1
ATOM 1296 N N . ALA A 1 165 ? -16.581 -1.262 26.014 1.00 88.00 165 ALA A N 1
ATOM 1297 C CA . ALA A 1 165 ? -17.319 -2.255 26.790 1.00 88.00 165 ALA A CA 1
ATOM 1298 C C . ALA A 1 165 ? -17.372 -3.614 26.069 1.00 88.00 165 ALA A C 1
ATOM 1300 O O . ALA A 1 165 ? -17.136 -4.642 26.707 1.00 88.00 165 ALA A O 1
ATOM 1301 N N . LYS A 1 166 ? -17.603 -3.628 24.748 1.00 88.44 166 LYS A N 1
ATOM 1302 C CA . LYS A 1 166 ? -17.554 -4.849 23.925 1.00 88.44 166 LYS A CA 1
ATOM 1303 C C . LYS A 1 166 ? -16.165 -5.488 23.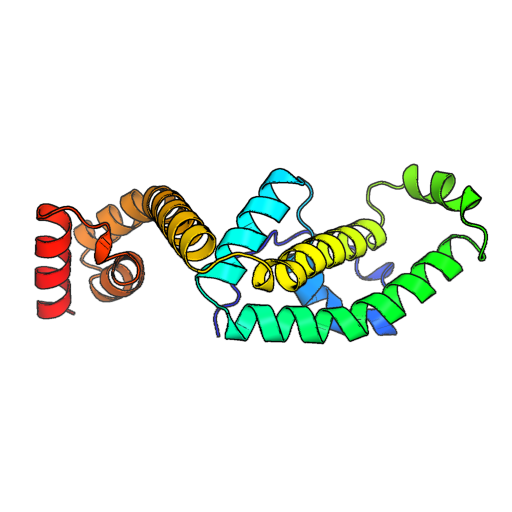921 1.00 88.44 166 LYS A C 1
ATOM 1305 O O . LYS A 1 166 ? -16.071 -6.685 24.161 1.00 88.44 166 LYS A O 1
ATOM 1310 N N . LEU A 1 167 ? -15.092 -4.709 23.763 1.00 89.00 167 LEU A N 1
ATOM 1311 C CA . LEU A 1 167 ? -13.705 -5.186 23.866 1.00 89.00 167 LEU A CA 1
ATOM 1312 C C . LEU A 1 167 ? -13.430 -5.853 25.212 1.00 89.00 167 LEU A C 1
ATOM 1314 O O . LEU A 1 167 ? -12.900 -6.959 25.269 1.00 89.00 167 LEU A O 1
ATOM 1318 N N . ARG A 1 168 ? -13.893 -5.246 26.305 1.00 90.94 168 ARG A N 1
ATOM 1319 C CA . ARG A 1 168 ? -13.776 -5.834 27.644 1.00 90.94 168 ARG A CA 1
ATOM 1320 C C . ARG A 1 168 ? -14.556 -7.141 27.794 1.00 90.94 168 ARG A C 1
ATOM 1322 O O . ARG A 1 168 ? -14.109 -8.034 28.506 1.00 90.94 168 ARG A O 1
ATOM 1329 N N . ILE A 1 169 ? -15.733 -7.246 27.175 1.00 90.00 169 ILE A N 1
ATOM 1330 C CA . ILE A 1 169 ? -16.544 -8.473 27.178 1.00 90.00 169 ILE A CA 1
ATOM 1331 C C . ILE A 1 169 ? -15.858 -9.561 26.351 1.00 90.00 169 ILE A C 1
ATOM 1333 O O . ILE A 1 169 ? -15.759 -10.689 26.825 1.00 90.00 169 ILE A O 1
ATOM 1337 N N . ALA A 1 170 ? -15.361 -9.220 25.162 1.00 89.81 170 ALA A N 1
ATOM 1338 C CA . ALA A 1 170 ? -14.649 -10.139 24.285 1.00 89.81 170 ALA A CA 1
ATOM 1339 C C . ALA A 1 170 ? -13.388 -10.687 24.967 1.00 89.81 170 ALA A C 1
ATOM 1341 O O . ALA A 1 170 ? -13.254 -11.899 25.066 1.00 89.81 170 ALA A O 1
ATOM 1342 N N . ARG A 1 171 ? -12.549 -9.825 25.570 1.00 90.12 171 ARG A N 1
ATOM 1343 C CA . ARG A 1 171 ? -11.352 -10.233 26.341 1.00 90.12 171 ARG A CA 1
ATOM 1344 C C . ARG A 1 171 ? -11.670 -11.179 27.510 1.00 90.12 171 ARG A C 1
ATOM 1346 O O . ARG A 1 171 ? -10.819 -11.951 27.924 1.00 90.12 171 ARG A O 1
ATOM 1353 N N . LYS A 1 172 ? -12.884 -11.120 28.073 1.00 89.69 172 LYS A N 1
ATOM 1354 C CA . LYS A 1 172 ? -13.332 -12.030 29.146 1.00 89.69 172 LYS A CA 1
ATOM 1355 C C . LYS A 1 172 ? -13.889 -13.361 28.636 1.00 89.69 172 LYS A C 1
ATOM 1357 O O . LYS A 1 172 ? -14.104 -14.257 29.446 1.00 89.69 172 LYS A O 1
ATOM 1362 N N . ARG A 1 173 ? -14.229 -13.449 27.348 1.00 82.31 173 ARG A N 1
ATOM 1363 C CA . ARG A 1 173 ? -14.919 -14.592 26.730 1.00 82.31 173 ARG A CA 1
ATOM 1364 C C . ARG A 1 173 ? -14.074 -15.333 25.689 1.00 82.31 173 ARG A C 1
ATOM 1366 O O . ARG A 1 173 ? -14.512 -16.399 25.266 1.00 82.31 173 ARG A O 1
ATOM 1373 N N . SER A 1 174 ? -12.944 -14.762 25.265 1.00 70.94 174 SER A N 1
ATOM 1374 C CA . SER A 1 174 ? -11.961 -15.373 24.359 1.00 70.94 174 SER A CA 1
ATOM 1375 C C . SER A 1 174 ? -11.063 -16.378 25.063 1.00 70.94 174 SER A C 1
ATOM 1377 O O . SER A 1 174 ? -10.658 -16.060 26.204 1.00 70.94 174 SER A O 1
#

Organism: NCBI:txid2527966

pLDDT: mean 75.85, std 12.22, range [32.72, 93.25]

Secondary structure (DSSP, 8-state):
-----S------GGGS-GGGGGGHHHHHHH--SSHHHHHHHHHHHHHH-HHHHHHHHHHHHHHHHHHHHHHHHHTTT-GGGHHHHHT-TT-HHHHHHHHHHHHHHHHGGGGS-HHHHHHHHHHHHHHHHHHHHHHHHHHHHHT-HHHHHHHHGGGGGG--HHHHHHHHHHHHH-

Sequence (174 aa):
MSLEIGADRQIDRSRVPGELEEFTSLVRRLGYDAQRDQDHFARQMSDLRNEEASEIVAAGIALRAKVSVWGKSLTGGDPSQCAALADDNDHPYWAFIDALTVIDLLDTADELTPEAQARAHADALRIRFGDIAEKAEQLFRDRDYREYITAIEPFESLLSNAQQAKLRIARKRS